Protein AF-A0A838UC54-F1 (afdb_monomer)

pLDDT: mean 86.0, std 10.93, range [57.0, 98.06]

Nearest PDB structures (foldseek):
  1kmx-assembly1_A  TM=6.209E-01  e=4.266E+00  Homo sapiens

Solvent-accessible surface area (backbone atoms only — not comparable to full-atom values): 4641 Å² total; per-residue (Å²): 133,64,64,69,62,54,52,53,50,53,51,53,51,50,53,51,51,52,52,52,50,51,51,52,51,47,40,63,69,50,50,50,52,36,57,55,27,44,73,72,73,30,42,55,38,86,86,80,73,41,73,41,78,80,77,61,65,45,79,76,66,73,48,79,78,71,88,72,62,79,87,75,66,74,130

Secondary structure (DSSP, 8-state):
--HHHHHHHHHHHHHHHHHHHHHHHHIIIIIHHHHHHHHTT-EEETTTTEEEPPPPHHHHH-PPPP---TTS---

Foldseek 3Di:
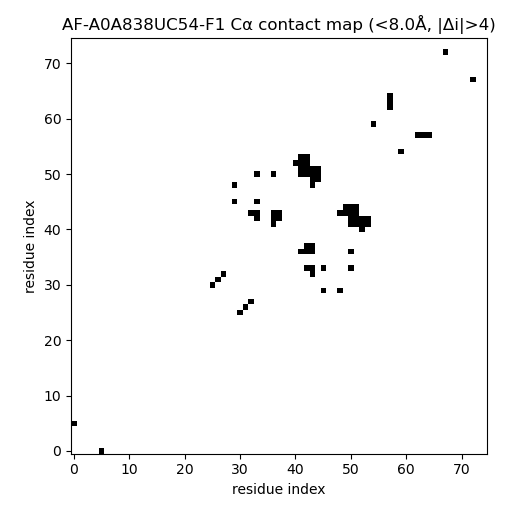DDVVVVVVVVVVVVVVVVVVVVVVVCCVQAVVLQVVLVVVVFGQDRVVRDTHRDDDVCVVVVDDDDPDDPVPPDD

Radius of gyration: 23.83 Å; Cα contacts (8 Å, |Δi|>4): 38; chains: 1; bounding box: 50×27×64 Å

Mean predicted aligned error: 9.33 Å

Structure (mmCIF, N/CA/C/O backbone):
data_AF-A0A838UC54-F1
#
_entry.id   AF-A0A838UC54-F1
#
loop_
_atom_site.group_PDB
_atom_site.id
_atom_site.type_symbol
_atom_site.label_atom_id
_atom_site.label_alt_id
_atom_site.label_comp_id
_atom_site.label_asym_id
_atom_site.label_entity_id
_atom_site.label_seq_id
_atom_site.pdbx_PDB_ins_code
_atom_site.Cartn_x
_atom_site.Cartn_y
_atom_site.Cartn_z
_atom_site.occupancy
_atom_site.B_iso_or_equiv
_atom_site.auth_seq_id
_atom_site.auth_comp_id
_atom_site.auth_asym_id
_atom_site.auth_atom_id
_atom_site.pdbx_PDB_model_num
ATOM 1 N N . MET A 1 1 ? -30.939 2.843 33.192 1.00 59.56 1 MET A N 1
ATOM 2 C CA . MET A 1 1 ? -29.999 2.486 32.105 1.00 59.56 1 MET A CA 1
ATOM 3 C C . MET A 1 1 ? -28.594 2.677 32.655 1.00 59.56 1 MET A C 1
ATOM 5 O O . MET A 1 1 ? -28.282 3.791 33.050 1.00 59.56 1 MET A O 1
ATOM 9 N N . ASN A 1 2 ? -27.814 1.606 32.831 1.00 78.31 2 ASN A N 1
ATOM 10 C CA . ASN A 1 2 ? -26.540 1.701 33.551 1.00 78.31 2 ASN A CA 1
ATOM 11 C C . ASN A 1 2 ? -25.467 2.297 32.628 1.00 78.31 2 ASN A C 1
ATOM 13 O O . ASN A 1 2 ? -25.161 1.709 31.590 1.00 78.31 2 ASN A O 1
ATOM 17 N N . SER A 1 3 ? -24.918 3.456 32.983 1.00 78.69 3 SER A N 1
ATOM 18 C CA . SER A 1 3 ? -23.994 4.237 32.142 1.00 78.69 3 SER A CA 1
ATOM 19 C C . SER A 1 3 ? -22.739 3.454 31.739 1.00 78.69 3 SER A C 1
ATOM 21 O O . SER A 1 3 ? -22.274 3.579 30.610 1.00 78.69 3 SER A O 1
ATOM 23 N N . TRP A 1 4 ? -22.263 2.555 32.604 1.00 82.69 4 TRP A N 1
ATOM 24 C CA . TRP A 1 4 ? -21.181 1.607 32.310 1.00 82.69 4 TRP A CA 1
ATOM 25 C C . TRP A 1 4 ? -21.437 0.757 31.054 1.00 82.69 4 TRP A C 1
ATOM 27 O O . TRP A 1 4 ? -20.570 0.639 30.189 1.00 82.69 4 TRP A O 1
ATOM 37 N N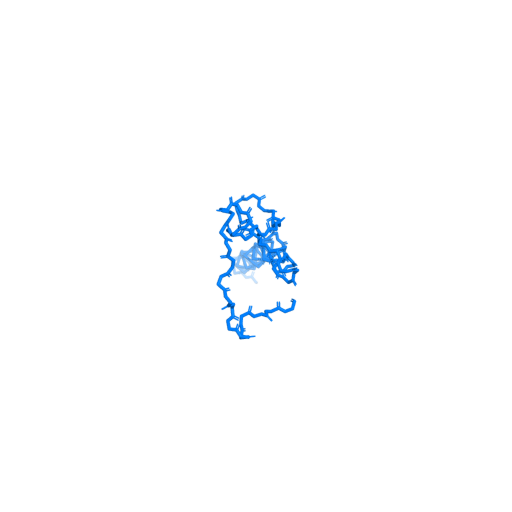 . ILE A 1 5 ? -22.645 0.193 30.924 1.00 83.56 5 ILE A N 1
ATOM 38 C CA . ILE A 1 5 ? -23.008 -0.690 29.803 1.00 83.56 5 ILE A CA 1
ATOM 39 C C . ILE A 1 5 ? -23.084 0.113 28.501 1.00 83.56 5 ILE A C 1
ATOM 41 O O . ILE A 1 5 ? -22.658 -0.365 27.450 1.00 83.56 5 ILE A O 1
ATOM 45 N N . THR A 1 6 ? -23.596 1.343 28.563 1.00 88.94 6 THR A N 1
ATOM 46 C CA . THR A 1 6 ? -23.661 2.242 27.403 1.00 88.94 6 THR A CA 1
ATOM 47 C C . THR A 1 6 ? -22.263 2.626 26.918 1.00 88.94 6 THR A C 1
ATOM 49 O O . THR A 1 6 ? -21.989 2.542 25.724 1.00 88.94 6 THR A O 1
ATOM 52 N N . ASN A 1 7 ? -21.355 2.966 27.835 1.00 88.62 7 ASN A N 1
ATOM 53 C CA . ASN A 1 7 ? -19.985 3.357 27.497 1.00 88.62 7 ASN A CA 1
ATOM 54 C C . ASN A 1 7 ? -19.183 2.195 26.893 1.00 88.62 7 ASN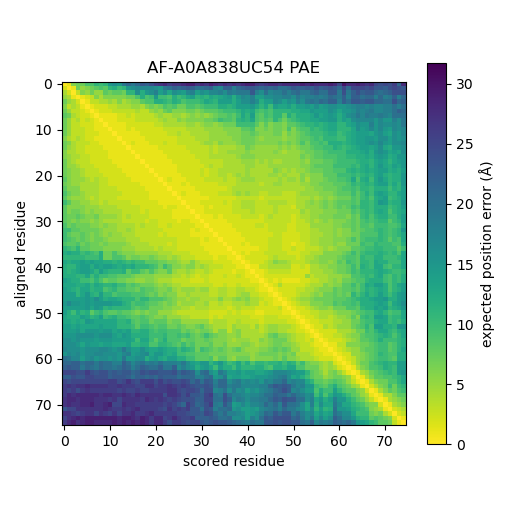 A C 1
ATOM 56 O O . ASN A 1 7 ? -18.490 2.380 25.894 1.00 88.62 7 ASN A O 1
ATOM 60 N N . ALA A 1 8 ? -19.327 0.983 27.440 1.00 91.88 8 ALA A N 1
ATOM 61 C CA . ALA A 1 8 ? -18.684 -0.211 26.893 1.00 91.88 8 ALA A CA 1
ATOM 62 C C . ALA A 1 8 ? -19.160 -0.527 25.463 1.00 91.88 8 ALA A C 1
ATOM 64 O O . ALA A 1 8 ? -18.351 -0.855 24.596 1.00 91.88 8 ALA A O 1
ATOM 65 N N . LYS A 1 9 ? -20.463 -0.374 25.187 1.00 92.00 9 LYS A N 1
ATOM 66 C CA . LYS A 1 9 ? -21.017 -0.549 23.835 1.00 92.00 9 LYS A CA 1
ATOM 67 C C . LYS A 1 9 ? -20.483 0.485 22.846 1.00 92.00 9 LYS A C 1
ATOM 69 O O . LYS A 1 9 ? -20.145 0.118 21.726 1.00 92.00 9 LYS A O 1
ATOM 74 N N . LEU A 1 10 ? -20.395 1.752 23.252 1.00 94.62 10 LEU A N 1
ATOM 75 C CA . LEU A 1 10 ? -19.855 2.815 22.403 1.00 94.62 10 LEU A CA 1
ATOM 76 C C . LEU A 1 10 ? -18.373 2.590 22.082 1.00 94.62 10 LEU A C 1
ATOM 78 O O . LEU A 1 10 ? -17.977 2.769 20.934 1.00 94.62 10 LEU A O 1
ATOM 82 N N . LEU A 1 11 ? -17.574 2.133 23.053 1.00 95.50 11 LEU A N 1
ATOM 83 C CA . LEU A 1 11 ? -16.175 1.763 22.816 1.00 95.50 11 LEU A CA 1
ATOM 84 C C . LEU A 1 11 ? -16.046 0.607 21.822 1.00 95.50 11 LEU A C 1
ATOM 86 O O . LEU A 1 11 ? -15.265 0.698 20.878 1.00 95.50 11 LEU A O 1
ATOM 90 N N . ALA A 1 12 ? -16.831 -0.458 22.004 1.00 95.38 12 ALA A N 1
ATOM 91 C CA . ALA A 1 12 ? -16.816 -1.597 21.091 1.00 95.38 12 ALA A CA 1
ATOM 92 C C . ALA A 1 12 ? -17.217 -1.189 19.663 1.00 95.38 12 ALA A C 1
ATOM 94 O O . ALA A 1 12 ? -16.561 -1.582 18.699 1.00 95.38 12 ALA A O 1
ATOM 95 N N . LEU A 1 13 ? -18.253 -0.356 19.528 1.00 9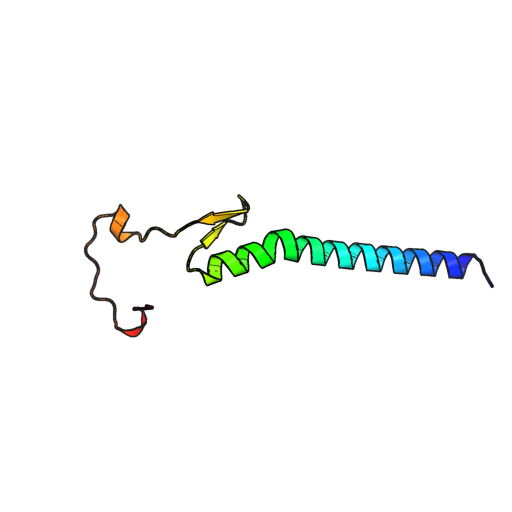7.06 13 LEU A N 1
ATOM 96 C CA . LEU A 1 13 ? -18.693 0.165 18.235 1.00 97.06 13 LEU A CA 1
ATOM 97 C C . LEU A 1 13 ? -17.624 1.054 17.585 1.00 97.06 13 LEU A C 1
ATOM 99 O O . LEU A 1 13 ? -17.361 0.921 16.393 1.00 97.06 13 LEU A O 1
ATOM 103 N N . GLY A 1 14 ? -16.986 1.929 18.364 1.00 97.31 14 GLY A N 1
ATOM 104 C CA . GLY A 1 14 ? -15.905 2.786 17.882 1.00 97.31 14 GLY A CA 1
ATOM 105 C C . GLY A 1 14 ? -14.714 1.980 17.366 1.00 97.31 14 GLY A C 1
ATOM 106 O O . GLY A 1 14 ? -14.223 2.249 16.272 1.00 97.31 14 GLY A O 1
ATOM 107 N N . LEU A 1 15 ? -14.294 0.947 18.103 1.00 97.81 15 LEU A N 1
ATOM 108 C CA . LEU A 1 15 ? -13.203 0.064 17.686 1.00 97.81 15 LEU A CA 1
ATOM 109 C C . LEU A 1 15 ? -13.547 -0.702 16.403 1.00 97.81 15 LEU A C 1
ATOM 111 O O . LEU A 1 15 ? -12.718 -0.796 15.501 1.00 97.81 15 LEU A O 1
ATOM 115 N N . PHE A 1 16 ? -14.775 -1.215 16.305 1.00 97.69 16 PHE A N 1
ATOM 116 C CA . PHE A 1 16 ? -15.247 -1.908 15.109 1.00 97.69 16 PHE A CA 1
ATOM 117 C C . PHE A 1 16 ? -15.213 -0.999 13.876 1.00 97.69 16 PHE A C 1
ATOM 119 O O . PHE A 1 16 ? -14.685 -1.385 12.835 1.00 97.69 16 PHE A O 1
ATOM 126 N N . LEU A 1 17 ? -15.723 0.229 14.002 1.00 98.06 17 LEU A N 1
ATOM 127 C CA . LEU A 1 17 ? -15.711 1.198 12.907 1.00 98.06 17 LEU A CA 1
ATOM 128 C C . LEU A 1 17 ? -14.287 1.605 12.523 1.00 98.06 17 LEU A C 1
ATOM 130 O O . LEU A 1 17 ? -13.984 1.687 11.336 1.00 98.06 17 LEU A O 1
ATOM 134 N N . ALA A 1 18 ? -13.399 1.801 13.499 1.00 97.81 18 ALA A N 1
ATOM 135 C CA . ALA A 1 18 ? -11.998 2.106 13.233 1.00 97.81 18 ALA A CA 1
ATOM 136 C C . ALA A 1 18 ? -11.304 0.977 12.453 1.00 97.81 18 ALA A C 1
ATOM 138 O O . ALA A 1 18 ? -10.612 1.245 11.473 1.00 97.81 18 ALA A O 1
ATOM 139 N N . ALA A 1 19 ? -11.532 -0.284 12.835 1.00 97.62 19 ALA A N 1
ATOM 140 C CA . ALA A 1 19 ? -10.985 -1.438 12.125 1.00 97.62 19 ALA A CA 1
ATOM 141 C C . ALA A 1 19 ? -11.537 -1.554 10.694 1.00 97.62 19 ALA A C 1
ATOM 143 O O . ALA A 1 19 ? -10.771 -1.756 9.753 1.00 97.62 19 ALA A O 1
ATOM 144 N N . ALA A 1 20 ? -12.849 -1.374 10.516 1.00 97.62 20 ALA A N 1
ATOM 145 C CA . ALA A 1 20 ? -13.486 -1.422 9.202 1.00 97.62 20 ALA A CA 1
ATOM 146 C C . ALA A 1 20 ? -12.949 -0.331 8.263 1.00 97.62 20 ALA A C 1
ATOM 148 O O . ALA A 1 20 ? -12.599 -0.611 7.118 1.00 97.62 20 ALA A O 1
ATOM 149 N N . LEU A 1 21 ? -12.830 0.905 8.757 1.00 97.75 21 LEU A N 1
ATOM 150 C CA . LEU A 1 21 ? -12.266 2.016 7.990 1.00 97.75 21 LEU A CA 1
ATOM 151 C C . LEU A 1 21 ? -10.782 1.807 7.681 1.00 97.75 21 LEU A C 1
ATOM 153 O O . LEU A 1 21 ? -10.344 2.146 6.586 1.00 97.75 21 LEU A O 1
ATOM 157 N N . GLY A 1 22 ? -10.021 1.218 8.607 1.00 97.19 22 GLY A N 1
ATOM 158 C CA . GLY A 1 22 ? -8.626 0.850 8.372 1.00 97.19 22 GLY A CA 1
ATOM 159 C C . GLY A 1 22 ? -8.476 -0.141 7.218 1.00 97.19 22 GLY A C 1
ATOM 160 O O . GLY A 1 22 ? -7.657 0.076 6.327 1.00 97.19 22 GLY A O 1
ATOM 161 N N . MET A 1 23 ? -9.313 -1.183 7.190 1.00 96.62 23 MET A N 1
ATOM 162 C CA . MET A 1 23 ? -9.303 -2.170 6.108 1.00 96.62 23 MET A CA 1
ATOM 163 C C . MET A 1 23 ? -9.687 -1.541 4.763 1.00 96.62 23 MET A C 1
ATOM 165 O O . MET A 1 23 ? -8.970 -1.702 3.780 1.00 96.62 23 MET A O 1
ATOM 169 N N . LEU A 1 24 ? -10.767 -0.753 4.732 1.00 96.50 24 LEU A N 1
ATOM 170 C CA . LEU A 1 24 ? -11.191 -0.058 3.513 1.00 96.50 24 LEU A CA 1
ATOM 171 C C . LEU A 1 24 ? -10.120 0.913 3.004 1.00 96.50 24 LEU A C 1
ATOM 173 O O . LEU A 1 24 ? -9.866 0.974 1.804 1.00 96.50 24 LEU A O 1
ATOM 177 N N . GLY A 1 25 ? -9.461 1.647 3.902 1.00 96.44 25 GLY A N 1
ATOM 178 C CA . GLY A 1 25 ? -8.357 2.534 3.544 1.00 96.44 25 GLY A CA 1
ATOM 179 C C . GLY A 1 25 ? -7.192 1.777 2.905 1.00 96.44 25 GLY A C 1
ATOM 180 O O . GLY A 1 25 ? -6.656 2.224 1.892 1.00 96.44 25 GLY A O 1
ATOM 181 N N . TYR A 1 26 ? -6.839 0.608 3.445 1.00 94.00 26 TYR A N 1
ATOM 182 C CA . TYR A 1 26 ? -5.808 -0.249 2.861 1.00 94.00 26 TYR A CA 1
ATOM 183 C C . TYR A 1 26 ? -6.191 -0.730 1.457 1.00 94.00 26 TYR A C 1
ATOM 185 O O . TYR A 1 26 ? -5.397 -0.592 0.522 1.00 94.00 26 TYR A O 1
ATOM 193 N N . ASP A 1 27 ? -7.421 -1.217 1.282 1.00 94.19 27 ASP A N 1
ATOM 194 C CA . ASP A 1 27 ? -7.902 -1.688 -0.017 1.00 94.19 27 ASP A CA 1
ATOM 195 C C . ASP A 1 2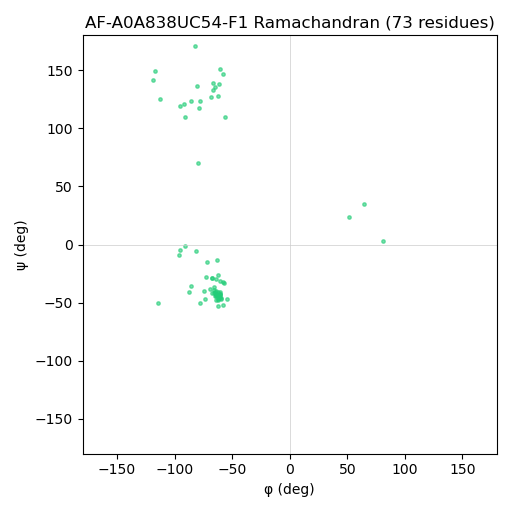7 ? -7.878 -0.573 -1.071 1.00 94.19 27 ASP A C 1
ATOM 197 O O . ASP A 1 27 ? -7.431 -0.784 -2.200 1.00 94.19 27 ASP A O 1
ATOM 201 N N . MET A 1 28 ? -8.295 0.638 -0.698 1.00 93.25 28 MET A N 1
ATOM 202 C CA . MET A 1 28 ? -8.305 1.794 -1.594 1.00 93.25 28 MET A CA 1
ATOM 203 C C . MET A 1 28 ? -6.905 2.242 -2.020 1.00 93.25 28 MET A C 1
ATOM 205 O O . MET A 1 28 ? -6.726 2.644 -3.170 1.00 93.25 28 MET A O 1
ATOM 209 N N . ILE A 1 29 ? -5.932 2.209 -1.106 1.00 91.25 29 ILE A N 1
ATOM 210 C CA . ILE A 1 29 ? -4.581 2.739 -1.345 1.00 91.25 29 ILE A CA 1
ATOM 211 C C . ILE A 1 29 ? -3.677 1.703 -2.020 1.00 91.25 29 ILE A C 1
ATOM 213 O O . ILE A 1 29 ? -2.856 2.073 -2.854 1.00 91.25 29 ILE A O 1
ATOM 217 N N . TYR A 1 30 ? -3.824 0.418 -1.692 1.00 90.19 30 TYR A N 1
ATOM 218 C CA . TYR A 1 30 ? -2.911 -0.628 -2.162 1.00 90.19 30 TYR A CA 1
ATOM 219 C C . TYR A 1 30 ? -3.579 -1.626 -3.102 1.00 90.19 30 TYR A C 1
ATOM 221 O O . TYR A 1 30 ? -3.069 -1.879 -4.193 1.00 90.19 30 TYR A O 1
ATOM 229 N N . VAL A 1 31 ? -4.730 -2.180 -2.721 1.00 92.75 31 VAL A N 1
ATOM 230 C CA . VAL A 1 31 ? -5.340 -3.297 -3.460 1.00 92.75 31 VAL A CA 1
ATOM 231 C C . VAL A 1 31 ? -5.944 -2.829 -4.782 1.00 92.75 31 VAL A C 1
ATOM 233 O O . VAL A 1 31 ? -5.706 -3.438 -5.825 1.00 92.75 31 VAL A O 1
ATOM 236 N N . TRP A 1 32 ? -6.708 -1.737 -4.786 1.00 93.88 32 TRP A N 1
ATOM 237 C CA . TRP A 1 32 ? -7.362 -1.250 -6.003 1.00 93.88 32 TRP A CA 1
ATOM 238 C C . TRP A 1 32 ? -6.386 -0.716 -7.059 1.00 93.88 32 TRP A C 1
ATOM 240 O O . TRP A 1 32 ? -6.603 -1.007 -8.242 1.00 93.88 32 TRP A O 1
ATOM 250 N N . PRO A 1 33 ? -5.332 0.049 -6.705 1.00 92.38 33 PRO A N 1
ATOM 251 C CA . PRO A 1 33 ? -4.319 0.459 -7.671 1.00 92.38 33 PRO A CA 1
ATOM 252 C C . PRO A 1 33 ? -3.568 -0.737 -8.253 1.00 92.38 33 PRO A C 1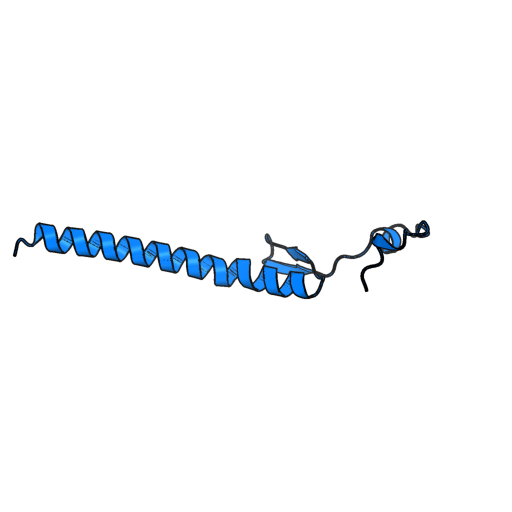
ATOM 254 O O . PRO A 1 33 ? -3.457 -0.826 -9.476 1.00 92.38 33 PRO A O 1
ATOM 257 N N . ALA A 1 34 ? -3.181 -1.704 -7.413 1.00 92.50 34 ALA A N 1
ATOM 258 C CA . ALA A 1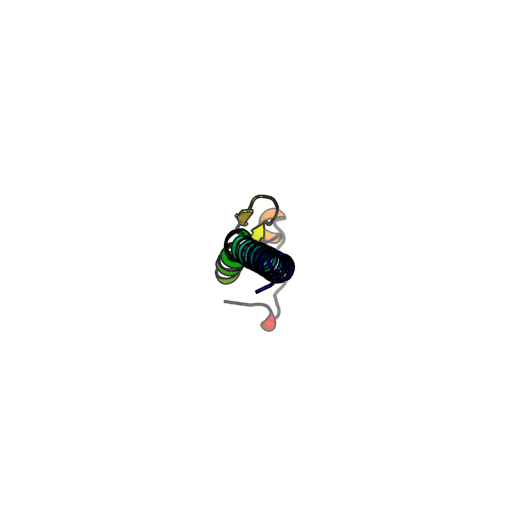 34 ? -2.537 -2.935 -7.860 1.00 92.50 34 ALA A CA 1
ATOM 259 C C . ALA A 1 34 ? -3.409 -3.703 -8.861 1.00 92.50 34 ALA A C 1
ATOM 261 O O . ALA A 1 34 ? -2.994 -3.952 -9.990 1.00 92.50 34 ALA A O 1
ATOM 262 N N . GLN A 1 35 ? -4.673 -3.964 -8.513 1.00 93.44 35 GLN A N 1
ATOM 263 C CA . GLN A 1 35 ? -5.615 -4.648 -9.404 1.00 93.44 35 GLN A CA 1
ATOM 264 C C . GLN A 1 35 ? -5.862 -3.894 -10.714 1.00 93.44 35 GLN A C 1
ATOM 266 O O . GLN A 1 35 ? -6.203 -4.500 -11.729 1.00 93.44 35 GLN A O 1
ATOM 271 N N . ARG A 1 36 ? -5.802 -2.559 -10.713 1.00 92.50 36 ARG A N 1
ATOM 272 C CA . ARG A 1 36 ? -5.961 -1.765 -11.939 1.00 92.50 36 ARG A CA 1
ATOM 273 C C . ARG A 1 36 ? -4.715 -1.849 -12.819 1.00 92.50 36 ARG A C 1
ATOM 275 O O . ARG A 1 36 ? -4.877 -1.978 -14.026 1.00 92.50 36 ARG A O 1
ATOM 282 N N . CYS A 1 37 ? -3.531 -1.818 -12.215 1.00 92.19 37 CYS A N 1
ATOM 283 C CA . CYS A 1 37 ? -2.253 -1.979 -12.900 1.00 92.19 37 CYS A CA 1
ATOM 284 C C . CYS A 1 37 ? -2.137 -3.359 -13.563 1.00 92.19 37 CYS A C 1
ATOM 286 O O . CYS A 1 37 ? -1.967 -3.464 -14.774 1.00 92.19 37 CYS A O 1
ATOM 288 N N . GLU A 1 38 ? -2.359 -4.422 -12.791 1.00 90.81 38 GLU A N 1
ATOM 289 C CA . GLU A 1 38 ? -2.200 -5.800 -13.270 1.00 90.81 38 GLU A CA 1
ATOM 290 C C . GLU A 1 38 ? -3.236 -6.188 -14.331 1.00 90.81 38 GLU A C 1
ATOM 292 O O . GLU A 1 38 ? -2.949 -6.972 -15.235 1.00 90.81 38 GLU A O 1
ATOM 297 N N . ARG A 1 39 ? -4.435 -5.589 -14.295 1.00 92.12 39 ARG A N 1
ATOM 298 C CA . ARG A 1 39 ? -5.419 -5.736 -15.381 1.00 92.12 39 ARG A CA 1
ATOM 299 C C . ARG A 1 39 ? -4.928 -5.184 -16.720 1.00 92.12 39 ARG A C 1
ATOM 301 O O . ARG A 1 39 ? -5.412 -5.639 -17.751 1.00 92.12 39 ARG A O 1
ATOM 308 N N . GLY A 1 40 ? -4.012 -4.217 -16.705 1.00 87.00 40 GLY A N 1
ATOM 309 C CA . GLY A 1 40 ? -3.377 -3.657 -17.899 1.00 87.00 40 GLY A CA 1
ATOM 310 C C . GLY A 1 40 ? -2.215 -4.494 -18.442 1.00 87.00 40 GLY A C 1
ATOM 311 O O . GLY A 1 40 ? -1.702 -4.173 -19.507 1.00 87.00 40 GLY A O 1
ATOM 312 N N . GLY A 1 41 ? -1.810 -5.562 -17.744 1.00 86.56 41 GLY A N 1
ATOM 313 C CA . GLY A 1 41 ? -0.608 -6.335 -18.079 1.00 86.56 41 GLY A CA 1
ATOM 314 C C . GLY A 1 41 ? 0.698 -5.704 -17.581 1.00 86.56 41 GLY A C 1
ATOM 315 O O . GLY A 1 41 ? 1.773 -6.248 -17.832 1.00 86.56 41 GLY A O 1
ATOM 316 N N . ASP A 1 42 ? 0.604 -4.589 -16.859 1.00 91.50 42 ASP A N 1
ATOM 317 C CA . ASP A 1 42 ? 1.715 -3.990 -16.131 1.00 91.50 42 ASP A CA 1
ATOM 318 C C . ASP A 1 42 ? 1.903 -4.674 -14.765 1.00 91.50 42 ASP A C 1
ATOM 320 O O . ASP A 1 42 ? 1.090 -5.487 -14.319 1.00 91.50 42 ASP A O 1
ATOM 324 N N . TRP A 1 43 ? 2.995 -4.343 -14.085 1.00 90.06 43 TRP A N 1
ATOM 325 C CA . TRP A 1 43 ? 3.352 -4.875 -12.779 1.00 90.06 43 TRP A CA 1
ATOM 326 C C . TRP A 1 43 ? 3.278 -3.787 -11.704 1.00 90.06 43 TRP A C 1
ATOM 328 O O . TRP A 1 43 ? 3.903 -2.733 -11.813 1.00 90.06 43 TRP A O 1
ATOM 338 N N . TRP A 1 44 ? 2.515 -4.050 -10.644 1.00 92.38 44 TRP A N 1
ATOM 339 C CA . TRP A 1 44 ? 2.453 -3.189 -9.469 1.00 92.38 44 TRP A CA 1
ATOM 340 C C . TRP A 1 44 ? 3.670 -3.374 -8.552 1.00 92.38 44 TRP A C 1
ATOM 342 O O . TRP A 1 44 ? 3.912 -4.476 -8.055 1.00 92.38 44 TRP A O 1
ATOM 352 N N . ASP A 1 45 ? 4.393 -2.288 -8.271 1.00 91.50 45 ASP A N 1
ATOM 353 C CA . ASP A 1 45 ? 5.435 -2.247 -7.247 1.00 91.50 45 ASP A CA 1
ATOM 354 C C . ASP A 1 45 ? 4.841 -1.814 -5.892 1.00 91.50 45 ASP A C 1
ATOM 356 O O . ASP A 1 45 ? 4.485 -0.643 -5.714 1.00 91.50 45 ASP A O 1
ATOM 360 N N . PRO A 1 46 ? 4.748 -2.721 -4.899 1.00 83.88 46 PRO A N 1
ATOM 361 C CA . PRO A 1 46 ? 4.199 -2.399 -3.587 1.00 83.88 46 PRO A CA 1
ATOM 362 C C . PRO A 1 46 ? 5.115 -1.511 -2.732 1.00 83.88 46 PRO A C 1
ATOM 364 O O . PRO A 1 46 ? 4.647 -0.987 -1.721 1.00 83.88 46 PRO A O 1
ATOM 367 N N . ARG A 1 47 ? 6.400 -1.358 -3.082 1.00 86.81 47 ARG A N 1
ATOM 368 C CA . ARG A 1 47 ? 7.341 -0.502 -2.342 1.00 86.81 47 ARG A CA 1
ATOM 369 C C . ARG A 1 47 ? 7.137 0.962 -2.684 1.00 86.81 47 ARG A C 1
ATOM 371 O O . ARG A 1 47 ? 6.978 1.777 -1.780 1.00 86.81 47 ARG A O 1
ATOM 378 N N . ASP A 1 48 ? 7.100 1.252 -3.978 1.00 87.88 48 ASP A N 1
ATOM 379 C CA . ASP A 1 48 ? 7.009 2.621 -4.484 1.00 87.88 48 ASP A CA 1
ATOM 380 C C . ASP A 1 48 ? 5.561 3.033 -4.801 1.00 87.88 48 ASP A C 1
ATOM 382 O O . ASP A 1 48 ? 5.285 4.204 -5.062 1.00 87.88 48 ASP A O 1
ATOM 386 N N . GLY A 1 49 ? 4.617 2.085 -4.760 1.00 88.50 49 GLY A N 1
ATOM 387 C CA . GLY A 1 49 ? 3.208 2.324 -5.074 1.00 88.50 49 GLY A CA 1
ATOM 388 C C . GLY A 1 49 ? 3.007 2.723 -6.534 1.00 88.50 49 GLY A C 1
ATOM 389 O O . GLY A 1 49 ? 2.174 3.578 -6.839 1.00 88.50 49 GLY A O 1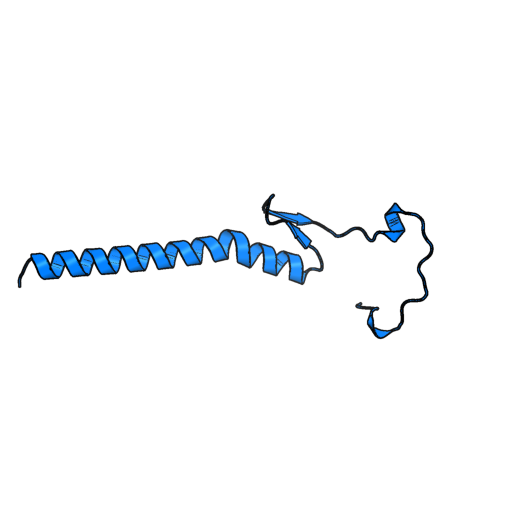
ATOM 390 N N . GLN A 1 50 ? 3.821 2.162 -7.430 1.00 91.50 50 GLN A N 1
ATOM 391 C CA . GLN A 1 50 ? 3.860 2.536 -8.840 1.00 91.50 50 GLN A CA 1
ATOM 392 C C . GLN A 1 50 ? 3.464 1.364 -9.727 1.00 91.50 50 GLN A C 1
ATOM 394 O O . GLN A 1 50 ? 3.705 0.202 -9.413 1.00 91.50 50 GLN A O 1
ATOM 399 N N . CYS A 1 51 ? 2.858 1.690 -10.862 1.00 92.44 51 CYS A N 1
ATOM 400 C CA . CYS A 1 51 ? 2.583 0.728 -11.915 1.00 92.44 51 CYS A CA 1
ATOM 401 C C . CYS A 1 51 ? 3.712 0.800 -12.946 1.00 92.44 51 CYS A C 1
ATOM 403 O O . CYS A 1 51 ? 3.950 1.863 -13.521 1.00 92.44 51 CYS A O 1
ATOM 405 N N . LEU A 1 52 ? 4.430 -0.304 -13.138 1.00 91.69 52 LEU A N 1
ATOM 406 C CA . LE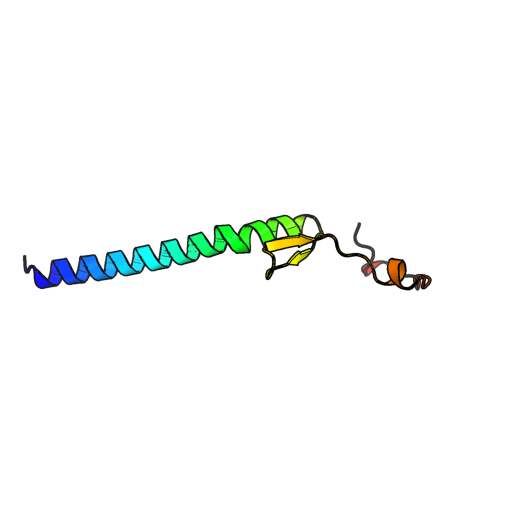U A 1 52 ? 5.627 -0.393 -13.968 1.00 91.69 52 LEU A CA 1
ATOM 407 C C . LEU A 1 52 ? 5.412 -1.384 -15.109 1.00 91.69 52 LEU A C 1
ATOM 409 O O . LEU A 1 52 ? 4.859 -2.462 -14.914 1.00 91.69 52 LEU A O 1
ATOM 413 N N . THR A 1 53 ? 5.927 -1.070 -16.293 1.00 89.44 53 THR A N 1
ATOM 414 C CA . THR A 1 53 ? 5.846 -1.993 -17.429 1.00 89.44 53 THR A CA 1
ATOM 415 C C . THR A 1 53 ? 7.005 -2.994 -17.395 1.00 89.44 53 THR A C 1
ATOM 417 O O . THR A 1 53 ? 8.173 -2.582 -17.401 1.00 89.44 53 THR A O 1
ATOM 420 N N . PRO A 1 54 ? 6.735 -4.312 -17.387 1.00 85.38 54 PRO A N 1
ATOM 421 C CA . PRO A 1 54 ? 7.786 -5.319 -17.376 1.00 85.38 54 PRO A CA 1
ATOM 422 C C . PRO A 1 54 ? 8.550 -5.329 -18.704 1.00 85.38 54 PRO A C 1
ATOM 424 O O . PRO A 1 54 ? 7.980 -5.477 -19.786 1.00 85.38 54 PRO A O 1
ATOM 427 N N . ILE A 1 55 ? 9.877 -5.213 -18.627 1.00 83.50 55 ILE A N 1
ATOM 428 C CA . ILE A 1 55 ? 10.753 -5.338 -19.795 1.00 83.50 55 ILE A CA 1
ATOM 429 C C . ILE A 1 55 ? 11.194 -6.802 -19.905 1.00 83.50 55 ILE A C 1
ATOM 431 O O . ILE A 1 55 ? 11.843 -7.314 -18.990 1.00 83.50 55 ILE A O 1
ATOM 435 N N . PRO A 1 56 ? 10.900 -7.496 -21.016 1.00 79.44 56 PRO A N 1
ATOM 436 C CA . PRO A 1 56 ? 11.300 -8.886 -21.164 1.00 79.44 56 PRO A CA 1
ATOM 437 C C . PRO A 1 56 ? 12.827 -9.024 -21.244 1.00 79.44 56 PRO A C 1
ATOM 439 O O . PRO A 1 56 ? 13.506 -8.269 -21.944 1.00 79.44 56 PRO A O 1
ATOM 442 N N . ILE A 1 57 ? 13.369 -10.047 -20.575 1.00 81.81 57 ILE A N 1
ATOM 443 C CA . ILE A 1 57 ? 14.819 -10.263 -20.404 1.00 81.81 57 ILE A CA 1
ATOM 444 C C . ILE A 1 57 ? 15.562 -10.353 -21.745 1.00 81.81 57 ILE A C 1
ATOM 446 O O . ILE A 1 57 ? 16.698 -9.891 -21.855 1.00 81.81 57 ILE A O 1
ATOM 450 N N . TRP A 1 58 ? 14.947 -10.897 -22.797 1.00 79.50 58 TRP A N 1
ATOM 451 C CA . TRP A 1 58 ? 15.568 -10.978 -24.126 1.00 79.50 58 TRP A CA 1
ATOM 452 C C . TRP A 1 58 ? 15.839 -9.605 -24.755 1.00 79.50 58 TRP A C 1
ATOM 454 O O . TRP A 1 58 ? 16.817 -9.467 -25.486 1.00 79.50 58 TRP A O 1
ATOM 464 N N . ARG A 1 59 ? 15.035 -8.572 -24.438 1.00 79.12 59 ARG A N 1
ATOM 465 C CA . ARG A 1 59 ? 15.284 -7.194 -24.901 1.00 79.12 59 ARG A CA 1
ATOM 466 C C . ARG A 1 59 ? 16.536 -6.601 -24.260 1.00 79.12 59 ARG A C 1
ATOM 468 O O . ARG A 1 59 ? 17.187 -5.774 -24.882 1.00 79.12 59 ARG A O 1
ATOM 475 N N . ILE A 1 60 ? 16.874 -7.035 -23.047 1.00 83.81 60 ILE A N 1
ATOM 476 C CA . ILE A 1 60 ? 18.048 -6.565 -22.300 1.00 83.81 60 ILE A CA 1
ATOM 477 C C . ILE A 1 60 ? 19.286 -7.393 -22.667 1.00 83.81 60 ILE A C 1
ATOM 479 O O . ILE A 1 60 ? 20.379 -6.866 -22.831 1.00 83.81 60 ILE A O 1
ATOM 483 N N . THR A 1 61 ? 19.114 -8.707 -22.808 1.00 84.81 61 THR A N 1
ATOM 484 C CA . THR A 1 61 ? 20.217 -9.665 -22.991 1.00 84.81 61 THR A CA 1
ATOM 485 C C . THR A 1 61 ? 20.577 -9.935 -24.450 1.00 84.81 61 THR A C 1
ATOM 487 O O . THR A 1 61 ? 21.482 -10.728 -24.703 1.00 84.81 61 THR A O 1
ATOM 490 N N . ALA A 1 62 ? 19.868 -9.319 -25.403 1.00 79.88 62 ALA A N 1
ATOM 491 C CA . ALA A 1 62 ? 20.023 -9.525 -26.847 1.00 79.88 62 ALA A CA 1
ATOM 492 C C . ALA A 1 62 ? 19.982 -11.005 -27.284 1.00 79.88 62 ALA A C 1
ATOM 494 O O . ALA A 1 62 ? 20.516 -11.378 -28.329 1.00 79.88 62 ALA A O 1
ATOM 495 N N . ARG A 1 63 ? 19.350 -11.874 -26.485 1.00 78.25 63 ARG A N 1
ATOM 496 C CA . ARG A 1 63 ? 19.189 -13.291 -26.815 1.00 78.25 63 ARG A CA 1
ATOM 497 C C . ARG A 1 63 ? 18.030 -13.463 -27.785 1.00 78.25 63 ARG A C 1
ATOM 499 O O . ARG A 1 63 ? 16.962 -12.888 -27.586 1.00 78.25 63 ARG A O 1
ATOM 506 N N . ALA A 1 64 ? 18.230 -14.292 -28.806 1.00 74.50 64 ALA A N 1
ATOM 507 C CA . ALA A 1 64 ? 17.137 -14.729 -29.663 1.00 74.50 64 ALA A CA 1
ATOM 508 C C . ALA A 1 64 ? 16.101 -15.504 -28.833 1.00 74.50 64 ALA A C 1
ATOM 510 O O . ALA A 1 64 ? 16.460 -16.313 -27.974 1.00 74.50 64 ALA A O 1
ATOM 511 N N . LEU A 1 65 ? 14.820 -15.249 -29.100 1.00 70.06 65 LEU A N 1
ATOM 512 C CA . LEU A 1 65 ? 13.725 -16.016 -28.521 1.00 70.06 65 LEU A CA 1
ATOM 513 C C . LEU A 1 65 ? 13.821 -17.480 -28.982 1.00 70.06 65 LEU A C 1
ATOM 515 O O . LEU A 1 65 ? 13.862 -17.723 -30.193 1.00 70.06 65 LEU A O 1
ATOM 519 N N . PRO A 1 66 ? 13.806 -18.469 -28.070 1.00 68.38 66 PRO A N 1
ATOM 520 C CA . PRO A 1 66 ? 13.387 -19.814 -28.442 1.00 68.38 66 PRO A CA 1
ATOM 521 C C . PRO A 1 66 ? 11.963 -19.726 -29.010 1.00 68.38 66 PRO A C 1
ATOM 523 O O . PRO A 1 66 ? 11.181 -18.885 -28.564 1.00 68.38 66 PRO A O 1
ATOM 526 N N . LYS A 1 67 ? 11.598 -20.570 -29.985 1.00 67.12 67 LYS A N 1
ATOM 527 C CA . LYS A 1 67 ? 10.192 -20.675 -30.415 1.00 67.12 67 LYS A CA 1
ATOM 528 C C . LYS A 1 67 ? 9.346 -21.009 -29.182 1.00 67.12 67 LYS A C 1
ATOM 530 O O . LYS A 1 67 ? 9.472 -22.117 -28.666 1.00 67.12 67 LYS A O 1
ATOM 535 N N . LEU A 1 68 ? 8.533 -20.060 -28.711 1.00 67.94 68 LEU A N 1
ATOM 536 C CA . LEU A 1 68 ? 7.574 -20.341 -27.647 1.00 67.94 68 LEU A CA 1
ATOM 537 C C . LEU A 1 68 ? 6.540 -21.347 -28.178 1.00 67.94 68 LEU A C 1
ATOM 539 O O . LEU A 1 68 ? 6.082 -21.195 -29.319 1.00 67.94 68 LEU A O 1
ATOM 543 N N . PRO A 1 69 ? 6.182 -22.380 -27.399 1.00 67.94 69 PRO A N 1
ATOM 544 C CA . PRO A 1 69 ? 5.001 -23.173 -27.692 1.00 67.94 69 PRO A CA 1
ATOM 545 C C . PRO A 1 69 ? 3.755 -22.263 -27.665 1.00 67.94 69 PRO A C 1
ATOM 547 O O . PRO A 1 69 ? 3.741 -21.241 -26.978 1.00 67.94 69 PRO A O 1
ATOM 550 N N . PRO A 1 70 ? 2.706 -22.596 -28.435 1.00 64.94 70 PRO A N 1
ATOM 551 C CA . PRO A 1 70 ? 1.563 -21.706 -28.666 1.00 64.94 70 PRO A CA 1
ATOM 552 C C . PRO A 1 70 ? 0.758 -21.364 -27.401 1.00 64.94 70 PRO A C 1
ATOM 554 O O . PRO A 1 70 ? -0.046 -20.441 -27.432 1.00 64.94 70 PRO A O 1
ATOM 557 N N . GLU A 1 71 ? 0.971 -22.088 -26.304 1.00 67.25 71 GLU A N 1
ATOM 558 C CA . GLU A 1 71 ? 0.247 -21.936 -25.038 1.00 67.25 71 GLU A CA 1
ATOM 559 C C . GLU A 1 71 ? 0.641 -20.664 -24.264 1.00 67.25 71 GLU A C 1
ATOM 561 O O . GLU A 1 71 ? -0.185 -20.074 -23.572 1.00 67.25 71 GLU A O 1
ATOM 566 N N . ASP A 1 72 ? 1.873 -20.184 -24.454 1.00 64.62 72 ASP A N 1
ATOM 567 C CA . ASP A 1 72 ? 2.425 -19.032 -23.729 1.00 64.62 72 ASP A CA 1
ATOM 568 C C . ASP A 1 72 ? 2.270 -17.712 -24.508 1.00 64.62 72 ASP A C 1
ATOM 570 O O . ASP A 1 72 ? 2.612 -16.630 -24.022 1.00 64.62 72 ASP A O 1
ATOM 574 N N . ALA A 1 73 ? 1.766 -17.790 -25.743 1.00 63.16 73 ALA A N 1
ATOM 575 C CA . ALA A 1 73 ? 1.512 -16.650 -26.613 1.00 63.16 73 ALA A CA 1
ATOM 576 C C . ALA A 1 73 ? 0.199 -15.963 -26.208 1.00 63.16 73 ALA A C 1
ATOM 578 O O . ALA A 1 73 ? -0.815 -16.044 -26.902 1.00 63.16 73 ALA A O 1
ATOM 579 N N . LYS A 1 74 ? 0.199 -15.306 -25.046 1.00 60.03 74 LYS A N 1
ATOM 580 C CA . LYS A 1 74 ? -0.909 -14.430 -24.651 1.00 60.03 74 LYS A CA 1
ATOM 581 C C . LYS A 1 74 ? -0.945 -13.205 -25.591 1.00 60.03 74 LYS A C 1
ATOM 583 O O . LYS A 1 74 ? 0.129 -12.653 -25.842 1.00 60.03 74 LYS A O 1
ATOM 588 N N . PRO A 1 75 ? -2.119 -12.824 -26.135 1.00 57.00 75 PRO A N 1
ATOM 589 C CA . PRO A 1 75 ? -2.259 -11.671 -27.029 1.00 57.00 75 PRO A CA 1
ATOM 590 C C . PRO A 1 75 ? -1.941 -10.340 -26.345 1.00 57.00 75 PRO A C 1
ATOM 592 O O . PRO A 1 75 ? -2.137 -10.248 -25.109 1.00 57.00 75 PRO A O 1
#

Sequence (75 aa):
MNSWITNAKLLALGLFLAAALGMLGYDMIYVWPAQRCERGGDWWDPRDGQCLTPIPIWRITARALPKLPPEDAKP